Protein AF-A0A151B5H0-F1 (afdb_monomer_lite)

Structure (mmCIF, N/CA/C/O backbone):
data_AF-A0A151B5H0-F1
#
_entry.id   AF-A0A151B5H0-F1
#
loop_
_atom_site.group_PDB
_atom_site.id
_atom_site.type_symbol
_atom_site.label_atom_id
_atom_site.label_alt_id
_atom_site.label_comp_id
_atom_site.label_asym_id
_atom_site.label_entity_id
_atom_site.label_seq_id
_atom_site.pdbx_PDB_ins_code
_atom_site.Cartn_x
_atom_site.Cartn_y
_atom_site.Cartn_z
_atom_site.occupancy
_atom_site.B_iso_or_equiv
_atom_site.auth_seq_id
_atom_site.auth_comp_id
_atom_site.auth_asym_id
_atom_site.auth_atom_id
_atom_site.pdbx_PDB_model_num
ATOM 1 N N . MET A 1 1 ? -23.090 -5.675 19.767 1.00 67.50 1 MET A N 1
ATOM 2 C CA . MET A 1 1 ? -21.893 -6.478 19.416 1.00 67.50 1 MET A CA 1
ATOM 3 C C . MET A 1 1 ? -21.032 -6.612 20.668 1.00 67.50 1 MET A C 1
ATOM 5 O O . MET A 1 1 ? -20.959 -5.651 21.418 1.00 67.50 1 MET A O 1
ATOM 9 N N . SER A 1 2 ? -20.448 -7.781 20.955 1.00 83.62 2 SER A N 1
ATOM 10 C CA . SER A 1 2 ? -19.629 -7.965 22.171 1.00 83.62 2 SER A CA 1
ATOM 11 C C . SER A 1 2 ? -18.303 -7.193 22.083 1.00 83.62 2 SER A C 1
ATOM 13 O O . SER A 1 2 ? -17.690 -7.152 21.015 1.00 83.62 2 SER A O 1
ATOM 15 N N . VAL A 1 3 ? -17.811 -6.645 23.202 1.00 79.81 3 VAL A N 1
ATOM 16 C CA . VAL A 1 3 ? -16.523 -5.918 23.283 1.00 79.81 3 VAL A CA 1
ATOM 17 C C . VAL A 1 3 ? -15.353 -6.770 22.767 1.00 79.81 3 VAL A C 1
ATOM 19 O O . VAL A 1 3 ? -14.476 -6.266 22.065 1.00 79.81 3 VAL A O 1
ATOM 22 N N . LYS A 1 4 ? -15.371 -8.086 23.029 1.00 81.94 4 LYS A N 1
ATOM 23 C CA . LYS A 1 4 ? -14.365 -9.028 22.502 1.00 81.94 4 LYS A CA 1
ATOM 24 C C . LYS A 1 4 ? -14.397 -9.111 20.970 1.00 81.94 4 LYS A C 1
ATOM 26 O O . LYS A 1 4 ? -13.349 -9.186 20.332 1.00 81.94 4 LYS A O 1
ATOM 31 N N . SER A 1 5 ? -15.589 -9.043 20.374 1.00 89.00 5 SER A N 1
ATOM 32 C CA . SER A 1 5 ? -15.768 -9.047 18.917 1.00 89.00 5 SER A CA 1
ATOM 33 C C . SER A 1 5 ? -15.244 -7.759 18.279 1.00 89.00 5 SER A C 1
ATOM 35 O O . SER A 1 5 ? -14.603 -7.813 17.233 1.00 89.00 5 SER A O 1
ATOM 37 N N . GLU A 1 6 ? -15.474 -6.602 18.905 1.00 91.38 6 GLU A N 1
ATOM 38 C CA . GLU A 1 6 ? -14.954 -5.313 18.423 1.00 91.38 6 GLU A CA 1
ATOM 39 C C . GLU A 1 6 ? -13.423 -5.273 18.425 1.00 91.38 6 GLU A C 1
ATOM 41 O O . GLU A 1 6 ? -12.813 -4.853 17.441 1.00 91.38 6 GLU A O 1
ATOM 46 N N . ALA A 1 7 ? -12.795 -5.761 19.498 1.00 91.25 7 ALA A N 1
ATOM 47 C CA . ALA A 1 7 ? -11.339 -5.837 19.598 1.00 91.25 7 ALA A CA 1
ATOM 48 C C . ALA A 1 7 ? -10.732 -6.751 18.518 1.00 91.25 7 ALA A C 1
ATOM 50 O O . ALA A 1 7 ? -9.713 -6.417 17.909 1.00 91.25 7 ALA A O 1
ATOM 51 N N . LEU A 1 8 ? -11.383 -7.883 18.226 1.00 93.94 8 LEU A N 1
ATOM 52 C CA . LEU A 1 8 ? -10.947 -8.802 17.175 1.00 93.94 8 LEU A CA 1
ATOM 53 C C . LEU A 1 8 ? -11.064 -8.180 15.775 1.00 93.94 8 LEU A C 1
ATOM 55 O O . LEU A 1 8 ? -10.166 -8.350 14.947 1.00 93.94 8 LEU A O 1
ATOM 59 N N . ILE A 1 9 ? -12.133 -7.423 15.514 1.00 95.00 9 ILE A N 1
ATOM 60 C CA . ILE A 1 9 ? -12.301 -6.676 14.260 1.00 95.00 9 ILE A CA 1
ATOM 61 C C . ILE A 1 9 ? -11.207 -5.613 14.123 1.00 95.00 9 ILE A C 1
ATOM 63 O O . ILE A 1 9 ? -10.536 -5.575 13.093 1.00 95.00 9 ILE A O 1
ATOM 67 N N . ALA A 1 10 ? -10.970 -4.807 15.162 1.00 94.88 10 ALA A N 1
ATOM 68 C CA . ALA A 1 10 ? -9.934 -3.775 15.160 1.00 94.88 10 ALA A CA 1
ATOM 69 C C . ALA A 1 10 ? -8.536 -4.359 14.901 1.00 94.88 10 ALA A C 1
ATOM 71 O O . ALA A 1 10 ? -7.788 -3.831 14.078 1.00 94.88 10 ALA A O 1
ATOM 72 N N . ARG A 1 11 ? -8.206 -5.505 15.515 1.00 95.06 11 ARG A N 1
ATOM 73 C CA . ARG A 1 11 ? -6.942 -6.219 15.263 1.00 95.06 11 ARG A CA 1
ATOM 74 C C . ARG A 1 11 ? -6.810 -6.666 13.807 1.00 95.06 11 ARG A C 1
ATOM 76 O O . ARG A 1 11 ? -5.745 -6.493 13.220 1.00 95.06 11 ARG A O 1
ATOM 83 N N . LYS A 1 12 ? -7.880 -7.201 13.206 1.00 96.38 12 LYS A N 1
ATOM 84 C CA . LYS A 1 12 ? -7.886 -7.573 11.781 1.00 96.38 12 LYS A CA 1
ATOM 85 C C . LYS A 1 12 ? -7.692 -6.350 10.882 1.00 96.38 12 LYS A C 1
ATOM 87 O O . LYS A 1 12 ? -6.890 -6.417 9.961 1.00 96.38 12 LYS A O 1
ATOM 92 N N . ILE A 1 13 ? -8.388 -5.240 11.145 1.00 97.12 13 ILE A N 1
ATOM 93 C CA . ILE A 1 13 ? -8.226 -3.993 10.373 1.00 97.12 13 ILE A CA 1
ATOM 94 C C . ILE A 1 13 ? -6.790 -3.481 10.490 1.00 97.12 13 ILE A C 1
ATOM 96 O O . ILE A 1 13 ? -6.176 -3.189 9.470 1.00 97.12 13 ILE A O 1
ATOM 100 N N . SER A 1 14 ? -6.241 -3.439 11.708 1.00 97.19 14 SER A N 1
ATOM 101 C CA . SER A 1 14 ? -4.857 -3.027 11.950 1.00 97.19 14 SER A CA 1
ATOM 102 C C . SER A 1 14 ? -3.870 -3.893 11.175 1.00 97.19 14 SER A C 1
ATOM 104 O O . SER A 1 14 ? -2.961 -3.337 10.581 1.00 97.19 14 SER A O 1
ATOM 106 N N . PHE A 1 15 ? -4.068 -5.213 11.112 1.00 97.75 15 PHE A N 1
ATOM 107 C CA . PHE A 1 15 ? -3.204 -6.108 10.339 1.00 97.75 15 PHE A CA 1
ATOM 108 C C . PHE A 1 15 ? -3.197 -5.776 8.838 1.00 97.75 15 PHE A C 1
ATOM 110 O O . PHE A 1 15 ? -2.129 -5.598 8.256 1.00 97.75 15 PHE A O 1
ATOM 117 N N . TYR A 1 16 ? -4.373 -5.634 8.215 1.00 98.00 16 TYR A N 1
ATOM 118 C CA . TYR A 1 16 ? -4.447 -5.251 6.799 1.00 98.00 16 TYR A CA 1
ATOM 119 C C . TYR A 1 16 ? -3.880 -3.848 6.554 1.00 98.00 16 TYR A C 1
ATOM 121 O O . TYR A 1 16 ? -3.213 -3.626 5.548 1.00 98.00 16 TYR A O 1
ATOM 129 N N . PHE A 1 17 ? -4.107 -2.915 7.482 1.00 98.06 17 PHE A N 1
ATOM 130 C CA . PHE A 1 17 ? -3.545 -1.572 7.396 1.00 98.06 17 PHE A CA 1
ATOM 131 C C . PHE A 1 17 ? -2.014 -1.584 7.517 1.00 98.06 17 PHE A C 1
ATO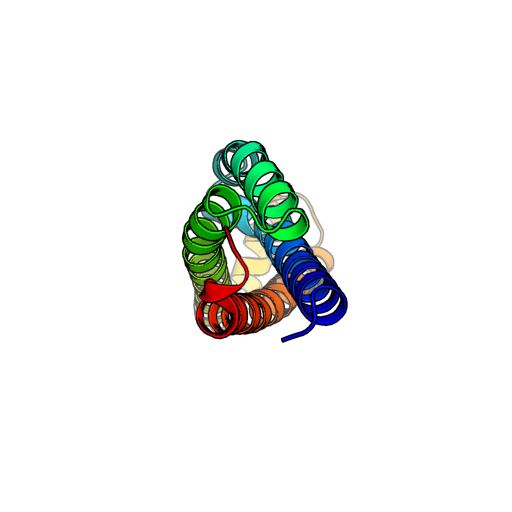M 133 O O . PHE A 1 17 ? -1.356 -0.893 6.751 1.00 98.06 17 PHE A O 1
ATOM 140 N N . THR A 1 18 ? -1.426 -2.428 8.373 1.00 98.12 18 THR A N 1
ATOM 141 C CA . THR A 1 18 ? 0.035 -2.609 8.442 1.00 98.12 18 THR A CA 1
ATOM 142 C C . THR A 1 18 ? 0.602 -3.077 7.107 1.00 98.12 18 THR A C 1
ATOM 144 O O . THR A 1 18 ? 1.588 -2.514 6.640 1.00 98.12 18 THR A O 1
ATOM 147 N N . ILE A 1 19 ? -0.029 -4.074 6.475 1.00 98.06 19 ILE A N 1
ATOM 148 C CA . ILE A 1 19 ? 0.393 -4.563 5.153 1.00 98.06 19 ILE A CA 1
ATOM 149 C C . ILE A 1 19 ? 0.307 -3.432 4.123 1.00 98.06 19 ILE A C 1
ATOM 151 O O . ILE A 1 19 ? 1.259 -3.213 3.379 1.00 98.06 19 ILE A O 1
ATOM 155 N N . LEU A 1 20 ? -0.798 -2.680 4.114 1.00 98.38 20 LEU A N 1
ATOM 156 C CA . LEU A 1 20 ? -0.977 -1.541 3.215 1.00 98.38 20 LEU A CA 1
ATOM 157 C C . LEU A 1 20 ? 0.126 -0.493 3.392 1.00 98.38 20 LEU A C 1
ATOM 159 O O . LEU A 1 20 ? 0.703 -0.040 2.409 1.00 98.38 20 LEU A O 1
ATOM 163 N N . CYS A 1 21 ? 0.435 -0.128 4.637 1.00 97.56 21 CYS A N 1
ATOM 164 C CA . CYS A 1 21 ? 1.473 0.845 4.956 1.00 97.56 21 CYS A CA 1
ATOM 165 C C . CYS A 1 21 ? 2.873 0.348 4.580 1.00 97.56 21 CYS A C 1
ATOM 167 O O . CYS A 1 21 ? 3.657 1.122 4.042 1.00 97.56 21 CYS A O 1
ATOM 169 N N . ALA A 1 22 ? 3.184 -0.929 4.812 1.00 97.19 22 ALA A N 1
ATOM 170 C CA . ALA A 1 22 ? 4.462 -1.513 4.412 1.00 97.19 22 ALA A CA 1
ATOM 171 C C . ALA A 1 22 ? 4.643 -1.479 2.886 1.00 97.19 22 ALA A C 1
ATOM 173 O O . ALA A 1 22 ? 5.690 -1.059 2.397 1.00 97.19 22 ALA A O 1
ATOM 174 N N . LEU A 1 23 ? 3.599 -1.845 2.134 1.00 97.06 23 LEU A N 1
ATOM 175 C CA . LEU A 1 23 ? 3.600 -1.753 0.672 1.00 97.06 23 LEU A CA 1
ATOM 176 C C . LEU A 1 23 ? 3.743 -0.302 0.205 1.00 97.06 23 LEU A C 1
ATOM 178 O O . LEU A 1 23 ? 4.567 -0.018 -0.657 1.00 97.06 23 LEU A O 1
ATOM 182 N N . PHE A 1 24 ? 3.004 0.629 0.810 1.00 96.38 24 PHE A N 1
ATOM 183 C CA . PHE A 1 24 ? 3.107 2.056 0.506 1.00 96.38 24 PHE A CA 1
ATOM 184 C C . PHE A 1 24 ? 4.539 2.578 0.698 1.00 96.38 24 PHE A C 1
ATOM 186 O O . PHE A 1 24 ? 5.074 3.249 -0.186 1.00 96.38 24 PHE A O 1
ATOM 193 N N . LEU A 1 25 ? 5.185 2.246 1.820 1.00 95.62 25 LEU A N 1
ATOM 194 C CA . LEU A 1 25 ? 6.556 2.675 2.104 1.00 95.62 25 LEU A CA 1
ATOM 195 C C . LEU A 1 25 ? 7.565 2.075 1.116 1.00 95.62 25 LEU A C 1
ATOM 197 O O . LEU A 1 25 ? 8.491 2.768 0.709 1.00 95.62 25 LEU A O 1
ATOM 201 N N . ALA A 1 26 ? 7.366 0.824 0.698 1.00 94.25 26 ALA A N 1
ATOM 202 C CA . ALA A 1 26 ? 8.247 0.157 -0.256 1.00 94.25 26 ALA A CA 1
ATOM 203 C C . ALA A 1 26 ? 8.068 0.659 -1.702 1.00 94.25 26 ALA A C 1
ATOM 205 O O . ALA A 1 26 ? 9.047 0.766 -2.436 1.00 94.25 26 ALA A O 1
ATOM 206 N N . LEU A 1 27 ? 6.835 0.966 -2.124 1.00 94.12 27 LEU A N 1
ATOM 207 C CA . LEU A 1 27 ? 6.514 1.286 -3.521 1.00 94.12 27 LEU A CA 1
ATOM 208 C C . LEU A 1 27 ? 6.512 2.790 -3.833 1.00 94.12 27 LEU A C 1
ATOM 210 O O . LEU A 1 27 ? 6.667 3.164 -4.996 1.00 94.12 27 LEU A O 1
ATOM 214 N N . SER A 1 28 ? 6.324 3.660 -2.841 1.00 93.50 28 SER A N 1
ATOM 215 C CA . SER A 1 28 ? 6.260 5.116 -3.049 1.00 93.50 28 SER A CA 1
ATOM 216 C C . SER A 1 28 ? 7.561 5.802 -3.509 1.00 93.50 28 SER A C 1
ATOM 218 O O . SER A 1 28 ? 7.437 6.746 -4.300 1.00 93.50 28 SER A O 1
ATOM 220 N N . PRO A 1 29 ? 8.784 5.369 -3.116 1.00 91.38 29 PRO A N 1
ATOM 221 C CA . PRO A 1 29 ? 10.005 6.101 -3.457 1.00 91.38 29 PRO A CA 1
ATOM 222 C C . PRO A 1 29 ? 10.239 6.282 -4.959 1.00 91.38 29 PRO A C 1
ATOM 224 O O . PRO A 1 29 ? 10.758 7.315 -5.371 1.00 91.38 29 PRO A O 1
ATOM 227 N N . GLN A 1 30 ? 9.827 5.309 -5.779 1.00 87.06 30 GLN A N 1
ATOM 228 C CA . GLN A 1 30 ? 10.105 5.295 -7.218 1.00 87.06 30 GLN A CA 1
ATOM 229 C C . GLN A 1 30 ? 9.508 6.494 -7.970 1.00 87.06 30 GLN A C 1
ATOM 231 O O . GLN A 1 30 ? 10.094 6.959 -8.943 1.00 87.06 30 GLN A O 1
ATOM 236 N N . PHE A 1 31 ? 8.342 6.985 -7.541 1.00 85.94 31 PHE A N 1
ATOM 237 C CA . PHE A 1 31 ? 7.611 8.036 -8.262 1.00 85.94 31 PHE A CA 1
ATOM 238 C C . PHE A 1 31 ? 7.558 9.365 -7.521 1.00 85.94 31 PHE A C 1
ATOM 240 O O . PHE A 1 31 ? 7.386 10.405 -8.148 1.00 85.94 31 PHE A O 1
ATOM 247 N N . LEU A 1 32 ? 7.660 9.330 -6.192 1.00 85.19 32 LEU A N 1
ATOM 248 C CA . LEU A 1 32 ? 7.444 10.497 -5.332 1.00 85.19 32 LEU A CA 1
ATOM 249 C C . LEU A 1 32 ? 8.704 10.854 -4.527 1.00 85.19 32 LEU A C 1
ATOM 251 O O . LEU A 1 32 ? 8.682 11.780 -3.718 1.00 85.19 32 LEU A O 1
ATOM 255 N N . GLY A 1 33 ? 9.806 10.132 -4.761 1.00 87.94 33 GLY A N 1
ATOM 256 C CA . GLY A 1 33 ? 11.051 10.258 -4.014 1.00 87.94 33 GLY A CA 1
ATOM 257 C C . GLY A 1 33 ? 10.941 9.720 -2.586 1.00 87.94 33 GLY A C 1
ATOM 258 O O . GLY A 1 33 ? 9.866 9.375 -2.097 1.00 87.94 33 GLY A O 1
ATOM 259 N N . PHE A 1 34 ? 12.072 9.667 -1.883 1.00 88.31 34 PHE A N 1
ATOM 260 C CA . PHE A 1 34 ? 12.134 9.159 -0.505 1.00 88.31 34 PHE A CA 1
ATOM 261 C C . PHE A 1 34 ? 11.469 10.080 0.531 1.00 88.31 34 PHE A C 1
ATOM 263 O O . PHE A 1 34 ? 11.161 9.640 1.637 1.00 88.31 34 PHE A O 1
ATOM 270 N N . VAL A 1 35 ? 11.216 11.345 0.182 1.00 88.88 35 VAL A N 1
ATOM 271 C CA . VAL A 1 35 ? 10.634 12.337 1.099 1.00 88.88 35 VAL A CA 1
ATOM 272 C C . VAL A 1 35 ? 9.206 11.962 1.485 1.00 88.88 35 VAL A C 1
ATOM 274 O O . VAL A 1 35 ? 8.859 12.007 2.662 1.00 88.88 35 VAL A O 1
ATOM 277 N N . LEU A 1 36 ? 8.377 11.547 0.524 1.00 87.56 36 LEU A N 1
ATOM 278 C CA . LEU A 1 36 ? 6.982 11.216 0.805 1.00 87.56 36 LEU A CA 1
ATOM 279 C C . LEU A 1 36 ? 6.816 10.037 1.786 1.00 87.56 36 LEU A C 1
ATOM 281 O O . LEU A 1 36 ? 6.134 10.225 2.793 1.00 87.56 36 LEU A O 1
ATOM 285 N N . PRO A 1 37 ? 7.419 8.849 1.579 1.00 88.94 37 PRO A N 1
ATOM 286 C CA . PRO A 1 37 ? 7.312 7.763 2.551 1.00 88.94 37 PRO A CA 1
ATOM 287 C C . PRO A 1 37 ? 7.815 8.172 3.934 1.00 88.94 37 PRO A C 1
ATOM 289 O O . PRO A 1 37 ? 7.188 7.811 4.928 1.00 88.94 37 PRO A O 1
ATOM 292 N N . LEU A 1 38 ? 8.887 8.969 4.003 1.00 92.75 38 LEU A N 1
ATOM 293 C CA . LEU A 1 38 ? 9.441 9.468 5.261 1.00 92.75 38 LEU A CA 1
ATOM 294 C C . LEU A 1 38 ? 8.445 10.366 6.013 1.00 92.75 38 LEU A C 1
ATOM 296 O O . LEU A 1 38 ? 8.203 10.154 7.201 1.00 92.75 38 LEU A O 1
ATOM 300 N N . LEU A 1 39 ? 7.805 11.311 5.315 1.00 93.56 39 LEU A N 1
ATOM 301 C CA . LEU A 1 39 ? 6.755 12.170 5.881 1.00 93.56 39 LEU A CA 1
ATOM 302 C C . LEU A 1 39 ? 5.571 11.356 6.415 1.00 93.56 39 LEU A C 1
ATOM 304 O O . LEU A 1 39 ? 4.946 11.731 7.407 1.00 93.56 39 LEU A O 1
ATOM 308 N N . PHE A 1 40 ? 5.275 10.223 5.780 1.00 94.88 40 PHE A N 1
ATOM 309 C CA . PHE A 1 40 ? 4.153 9.372 6.150 1.00 94.88 40 PHE A CA 1
ATOM 310 C C . PHE A 1 40 ? 4.441 8.417 7.317 1.00 94.88 40 PHE A C 1
ATOM 312 O O . PHE A 1 40 ? 3.495 7.827 7.836 1.00 94.88 40 PHE A O 1
ATOM 319 N N . ILE A 1 41 ? 5.681 8.298 7.806 1.00 94.81 41 ILE A N 1
ATOM 320 C CA . ILE A 1 41 ? 6.007 7.410 8.940 1.00 94.81 41 ILE A CA 1
ATOM 321 C C . ILE A 1 41 ? 5.192 7.770 10.190 1.00 94.81 41 ILE A C 1
ATOM 323 O O . ILE A 1 41 ? 4.561 6.898 10.793 1.00 94.81 41 ILE A O 1
ATOM 327 N N . ILE A 1 42 ? 5.164 9.054 10.561 1.00 95.94 42 ILE A N 1
ATOM 328 C CA . ILE A 1 42 ? 4.434 9.539 11.742 1.00 95.94 42 ILE A CA 1
ATOM 329 C C . ILE A 1 42 ? 2.923 9.269 11.621 1.00 95.94 42 ILE A C 1
ATOM 331 O O . ILE A 1 42 ? 2.370 8.607 12.507 1.00 95.94 42 ILE A O 1
ATOM 335 N N . PRO A 1 43 ? 2.222 9.706 10.553 1.00 96.00 43 PRO A N 1
ATOM 336 C CA . PRO A 1 43 ? 0.792 9.445 10.431 1.00 96.00 43 PRO A CA 1
ATOM 337 C C . PRO A 1 43 ? 0.481 7.948 10.281 1.00 96.00 43 PRO A C 1
ATOM 339 O O . PRO A 1 43 ? -0.527 7.494 10.819 1.00 96.00 43 PRO A O 1
ATOM 342 N N . ILE A 1 44 ? 1.345 7.140 9.654 1.00 97.12 44 ILE A N 1
ATOM 343 C CA . ILE A 1 44 ? 1.189 5.674 9.628 1.00 97.12 44 ILE A CA 1
ATOM 344 C C . ILE A 1 44 ? 1.199 5.106 11.050 1.00 97.12 44 ILE A C 1
ATOM 346 O O . ILE A 1 44 ? 0.295 4.348 11.415 1.00 97.12 44 ILE A O 1
ATOM 350 N N . PHE A 1 45 ? 2.178 5.495 11.870 1.00 96.50 45 PHE A N 1
ATOM 351 C CA . PHE A 1 45 ? 2.276 5.031 13.252 1.00 96.50 45 PHE A CA 1
ATOM 352 C C . PHE A 1 45 ? 1.049 5.443 14.076 1.00 96.50 45 PHE A C 1
ATOM 354 O O . PHE A 1 45 ? 0.444 4.607 14.752 1.00 96.50 45 PHE A O 1
ATOM 361 N N . MET A 1 46 ? 0.621 6.704 13.964 1.00 97.31 46 MET A N 1
ATOM 362 C CA . MET A 1 46 ? -0.581 7.204 14.640 1.00 97.31 46 MET A CA 1
ATOM 363 C C . MET A 1 46 ? -1.855 6.486 14.174 1.00 97.31 46 MET A C 1
ATOM 365 O O . MET A 1 46 ? -2.701 6.132 14.999 1.00 97.31 46 MET A O 1
ATOM 369 N N . GLY A 1 47 ? -1.988 6.228 12.870 1.00 96.88 47 GLY A N 1
ATOM 370 C CA . GLY A 1 47 ? -3.095 5.470 12.288 1.00 96.88 47 GLY A CA 1
ATOM 371 C C . GLY A 1 47 ? -3.151 4.040 12.824 1.00 96.88 47 GLY A C 1
ATOM 372 O O . GLY A 1 47 ? -4.197 3.598 13.300 1.00 96.88 47 GLY A O 1
ATOM 373 N N . LEU A 1 48 ? -2.015 3.337 12.835 1.00 96.69 48 LEU A N 1
ATOM 374 C CA . LEU A 1 48 ? -1.894 1.974 13.363 1.00 96.69 48 LEU A CA 1
ATOM 375 C C . LEU A 1 48 ? -2.230 1.903 14.851 1.00 96.69 48 LEU A C 1
ATOM 377 O O . LEU A 1 48 ? -3.060 1.087 15.269 1.00 96.69 48 LEU A O 1
ATOM 381 N N . PHE A 1 49 ? -1.612 2.776 15.647 1.00 95.56 49 PHE A N 1
ATOM 382 C CA . PHE A 1 49 ? -1.851 2.842 17.082 1.00 95.56 49 PHE A CA 1
ATOM 383 C C . PHE A 1 49 ? -3.318 3.160 17.377 1.00 95.56 49 PHE A C 1
ATOM 385 O O . PHE A 1 49 ? -3.946 2.491 18.202 1.00 95.56 49 PHE A O 1
ATOM 392 N N . GLY A 1 50 ? -3.896 4.132 16.669 1.00 95.38 50 GLY A N 1
ATOM 393 C CA . GLY A 1 50 ? -5.280 4.528 16.866 1.00 95.38 50 GLY A CA 1
ATOM 394 C C . GLY A 1 50 ? -6.283 3.463 16.413 1.00 95.38 50 GLY A C 1
ATOM 395 O O . GLY A 1 50 ? -7.229 3.208 17.152 1.00 95.38 50 GLY A O 1
ATOM 396 N N . ILE A 1 51 ? -6.064 2.752 15.297 1.00 96.62 51 ILE A N 1
ATOM 397 C CA . ILE A 1 51 ? -6.929 1.621 14.907 1.00 96.62 51 ILE A CA 1
ATOM 398 C C . ILE A 1 51 ? -6.900 0.531 15.981 1.00 96.62 51 ILE A C 1
ATOM 400 O O . ILE A 1 51 ? -7.956 0.052 16.397 1.00 96.62 51 ILE A O 1
ATOM 404 N N . LYS A 1 52 ? -5.709 0.161 16.470 1.00 93.88 52 LYS A N 1
ATOM 405 C CA . LYS A 1 52 ? -5.545 -0.886 17.492 1.00 93.88 52 LYS A CA 1
ATOM 406 C C . LYS A 1 52 ? -6.273 -0.541 18.796 1.00 93.88 52 LYS A C 1
ATOM 408 O O . LYS A 1 52 ? -6.872 -1.422 19.409 1.00 93.88 52 LYS A O 1
ATOM 413 N N . HIS A 1 53 ? -6.276 0.735 19.182 1.00 94.38 53 HIS A N 1
ATOM 414 C CA . HIS A 1 53 ? -6.964 1.237 20.377 1.00 94.38 53 HIS A CA 1
ATOM 415 C C . HIS A 1 53 ? -8.386 1.743 20.106 1.00 94.38 53 HIS A C 1
ATOM 417 O O . HIS A 1 53 ? -9.009 2.308 21.006 1.00 94.38 53 HIS A O 1
ATOM 423 N N . ARG A 1 54 ? -8.913 1.528 18.892 1.00 94.75 54 ARG A N 1
ATOM 424 C CA . ARG A 1 54 ? -10.246 1.968 18.458 1.00 94.75 54 ARG A CA 1
ATOM 425 C C . ARG A 1 54 ? -10.480 3.477 18.617 1.00 94.75 54 ARG A C 1
ATOM 427 O O . ARG A 1 54 ? -11.593 3.892 18.905 1.00 94.75 54 ARG A O 1
ATOM 434 N N . LYS A 1 55 ? -9.445 4.295 18.428 1.00 96.25 55 LYS A N 1
ATOM 435 C CA . LYS A 1 55 ? -9.517 5.758 18.512 1.00 96.25 55 LYS A CA 1
ATOM 436 C C . LYS A 1 55 ? -10.019 6.360 17.205 1.00 96.25 55 LYS A C 1
ATOM 438 O O . LYS A 1 55 ? -9.510 6.027 16.131 1.00 96.25 55 LYS A O 1
ATOM 443 N N . LYS A 1 56 ? -10.950 7.313 17.302 1.00 95.25 56 LYS A N 1
ATOM 444 C CA . LYS A 1 56 ? -11.472 8.053 16.139 1.00 95.25 56 LYS A CA 1
ATOM 445 C C . LYS A 1 56 ? -10.376 8.768 15.335 1.00 95.25 56 LYS A C 1
ATOM 447 O O . LYS A 1 56 ? -10.434 8.773 14.109 1.00 95.25 56 LYS A O 1
ATOM 452 N N . SER A 1 57 ? -9.352 9.306 15.998 1.00 96.19 57 SER A N 1
ATOM 453 C CA . SER A 1 57 ? -8.213 9.953 15.329 1.00 96.19 57 SER A CA 1
ATOM 454 C C . SER A 1 57 ? -7.455 8.995 14.404 1.00 96.19 57 SER A C 1
ATOM 456 O O . SER A 1 57 ? -7.213 9.330 13.250 1.00 96.19 57 SER A O 1
ATOM 458 N N . GLY A 1 58 ? -7.151 7.776 14.860 1.00 95.94 58 GLY A N 1
ATOM 459 C CA . GLY A 1 58 ? -6.473 6.773 14.031 1.00 95.94 58 GLY A CA 1
ATOM 460 C C . GLY A 1 58 ? -7.307 6.312 12.842 1.00 95.94 58 GLY A C 1
ATOM 461 O O . GLY A 1 58 ? -6.773 6.135 11.752 1.00 95.94 58 GLY A O 1
ATOM 462 N N . TYR A 1 59 ? -8.622 6.175 13.033 1.00 97.00 59 TYR A N 1
ATOM 463 C CA . TYR A 1 59 ? -9.560 5.895 11.944 1.00 97.00 59 TYR A CA 1
ATOM 464 C C . TYR A 1 59 ? -9.518 6.977 10.856 1.00 97.00 59 TYR A C 1
ATOM 466 O O . TYR A 1 59 ? -9.406 6.645 9.677 1.00 97.00 59 TYR A O 1
ATOM 474 N N . LEU A 1 60 ? -9.560 8.258 11.242 1.00 97.25 60 LEU A N 1
ATOM 475 C CA . LEU A 1 60 ? -9.507 9.381 10.299 1.00 97.25 60 LEU A CA 1
ATOM 476 C C . LEU A 1 60 ? -8.164 9.451 9.564 1.00 97.25 60 LEU A C 1
ATOM 478 O O . LEU A 1 60 ? -8.140 9.642 8.351 1.00 97.25 60 LEU A O 1
ATOM 482 N N . ILE A 1 61 ? -7.057 9.232 10.277 1.00 97.62 61 ILE A N 1
ATOM 483 C CA . ILE A 1 61 ? -5.720 9.199 9.674 1.00 97.62 61 ILE A CA 1
ATOM 484 C C . ILE A 1 61 ? -5.613 8.054 8.658 1.00 97.62 61 ILE A C 1
ATOM 486 O O . ILE A 1 61 ? -5.167 8.265 7.532 1.00 97.62 61 ILE A O 1
ATOM 490 N N . ALA A 1 62 ? -6.073 6.852 9.013 1.00 97.12 62 ALA A N 1
ATOM 491 C CA . ALA A 1 62 ? -6.058 5.714 8.100 1.00 97.12 62 ALA A CA 1
ATOM 492 C C . ALA A 1 62 ? -6.932 5.946 6.860 1.00 97.12 62 ALA A C 1
ATOM 494 O O . ALA A 1 62 ? -6.512 5.619 5.751 1.00 97.12 62 ALA A O 1
ATOM 495 N N . LEU A 1 63 ? -8.104 6.566 7.028 1.00 96.94 63 LEU A N 1
ATOM 496 C CA . LEU A 1 63 ? -8.957 7.002 5.919 1.00 96.94 63 LEU A CA 1
ATOM 497 C C . LEU A 1 63 ? -8.269 7.999 4.984 1.00 96.94 63 LEU A C 1
ATOM 499 O O . LEU A 1 63 ? -8.560 7.980 3.795 1.00 96.94 63 LEU A O 1
ATOM 503 N N . GLY A 1 64 ? -7.372 8.844 5.497 1.00 96.31 64 GLY A N 1
ATOM 504 C CA . GLY A 1 64 ? -6.559 9.745 4.679 1.00 96.31 64 GLY A CA 1
ATOM 505 C C . GLY A 1 64 ? -5.417 9.033 3.946 1.00 96.31 64 GLY A C 1
ATOM 506 O O . GLY A 1 64 ? -5.127 9.355 2.799 1.00 96.31 64 GLY A O 1
ATOM 507 N N . ILE A 1 65 ? -4.791 8.033 4.572 1.00 96.94 65 ILE A N 1
ATOM 508 C CA . ILE A 1 65 ? -3.657 7.294 3.988 1.00 96.94 65 ILE A CA 1
ATOM 509 C C . ILE A 1 65 ? -4.110 6.332 2.881 1.00 96.94 65 ILE A C 1
ATOM 511 O O . ILE A 1 65 ? -3.423 6.187 1.869 1.00 96.94 65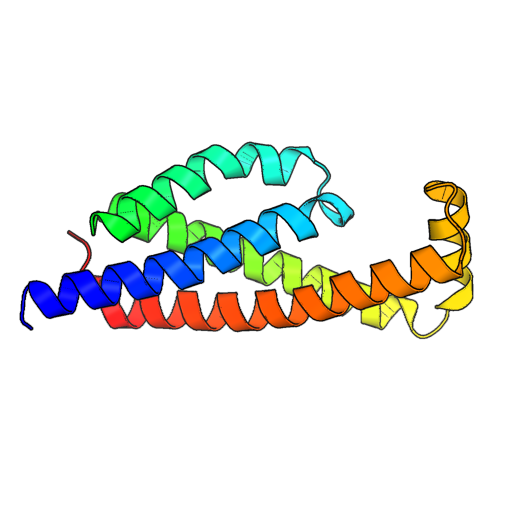 ILE A O 1
ATOM 515 N N . VAL A 1 66 ? -5.260 5.668 3.044 1.00 97.81 66 VAL A N 1
ATOM 516 C CA . VAL A 1 66 ? -5.717 4.625 2.106 1.00 97.81 66 VAL A CA 1
ATOM 517 C C . VAL A 1 66 ? -5.871 5.127 0.656 1.00 97.81 66 VAL A C 1
ATOM 519 O O . VAL A 1 66 ? -5.346 4.454 -0.232 1.00 97.81 66 VAL A O 1
ATOM 522 N N . PRO A 1 67 ? -6.500 6.287 0.371 1.00 96.75 67 PRO A N 1
ATOM 523 C CA . PRO A 1 67 ? -6.581 6.841 -0.984 1.00 96.75 67 PRO A CA 1
ATOM 524 C C . PRO A 1 67 ? -5.217 7.129 -1.614 1.00 96.75 67 PRO A C 1
ATOM 526 O O . PRO A 1 67 ? -5.046 6.986 -2.822 1.00 96.75 67 PRO A O 1
ATOM 529 N N . ILE A 1 68 ? -4.229 7.505 -0.803 1.00 95.88 68 ILE A N 1
ATOM 530 C CA . ILE A 1 68 ? -2.879 7.806 -1.285 1.00 95.88 68 ILE A CA 1
ATOM 531 C C . ILE A 1 68 ? -2.172 6.505 -1.672 1.00 95.88 68 ILE A C 1
ATOM 533 O O . ILE A 1 68 ? -1.606 6.411 -2.758 1.00 95.88 68 ILE A O 1
ATOM 537 N N . ALA A 1 69 ? -2.273 5.462 -0.844 1.00 96.94 69 ALA A N 1
ATOM 538 C CA . ALA A 1 69 ? -1.771 4.135 -1.201 1.00 96.94 69 ALA A CA 1
ATOM 539 C C . ALA A 1 69 ? -2.468 3.573 -2.454 1.00 96.94 69 ALA A C 1
ATOM 541 O O . ALA A 1 69 ? -1.806 3.013 -3.328 1.00 96.94 69 ALA A O 1
ATOM 542 N N . PHE A 1 70 ? -3.779 3.793 -2.591 1.00 97.81 70 PHE A N 1
ATOM 543 C CA . PHE A 1 70 ? -4.519 3.470 -3.811 1.00 97.81 70 PHE A CA 1
ATOM 544 C C . PHE A 1 70 ? -3.925 4.202 -5.027 1.00 97.81 70 PHE A C 1
ATOM 546 O O . PHE A 1 70 ? -3.582 3.557 -6.016 1.00 97.81 70 PHE A O 1
ATOM 553 N N . ALA A 1 71 ? -3.708 5.517 -4.946 1.00 96.50 71 ALA A N 1
ATOM 554 C CA . ALA A 1 71 ? -3.126 6.298 -6.039 1.00 96.50 71 ALA A CA 1
ATOM 555 C C . ALA A 1 71 ? -1.717 5.819 -6.434 1.00 96.50 71 ALA A C 1
ATOM 557 O O . ALA A 1 71 ? -1.406 5.703 -7.615 1.00 96.50 71 ALA A O 1
ATOM 558 N N . ILE A 1 72 ? -0.861 5.467 -5.474 1.00 95.75 72 ILE A N 1
ATOM 559 C CA . ILE A 1 72 ? 0.484 4.960 -5.793 1.00 95.75 72 ILE A CA 1
ATOM 560 C C . ILE A 1 72 ? 0.413 3.603 -6.498 1.00 95.75 72 ILE A C 1
ATOM 562 O O . ILE A 1 72 ? 1.186 3.345 -7.422 1.00 95.75 72 ILE A O 1
ATOM 566 N N . SER A 1 73 ? -0.537 2.745 -6.115 1.00 97.06 73 SER A N 1
ATOM 567 C CA . SER A 1 73 ? -0.722 1.460 -6.794 1.00 97.06 73 SER A CA 1
ATOM 568 C C . SER A 1 73 ? -1.159 1.647 -8.248 1.00 97.06 73 SER A C 1
ATOM 570 O O . SER A 1 73 ? -0.629 0.982 -9.136 1.00 97.06 73 SER A O 1
ATOM 572 N N . THR A 1 74 ? -2.047 2.608 -8.527 1.00 96.56 74 THR A N 1
ATOM 573 C CA . THR A 1 74 ? -2.479 2.897 -9.900 1.00 96.56 74 THR A CA 1
ATOM 574 C C . THR A 1 74 ? -1.367 3.531 -10.731 1.00 96.56 74 THR A C 1
ATOM 576 O O . THR A 1 74 ? -1.256 3.212 -11.913 1.00 96.56 74 THR A O 1
ATOM 579 N N . VAL A 1 75 ? -0.497 4.354 -10.133 1.00 95.94 75 VAL A N 1
ATOM 580 C CA . VAL A 1 75 ? 0.698 4.889 -10.809 1.00 95.94 75 VAL A CA 1
ATOM 581 C C . VAL A 1 75 ? 1.652 3.762 -11.217 1.00 95.94 75 VAL A C 1
ATOM 583 O O . VAL A 1 75 ? 2.076 3.741 -12.370 1.00 95.94 75 VAL A O 1
ATOM 586 N N . TRP A 1 76 ? 1.925 2.787 -10.341 1.00 95.75 76 TRP A N 1
ATOM 587 C CA . TRP A 1 76 ? 2.735 1.604 -10.686 1.00 95.75 76 TRP A CA 1
ATOM 588 C C . TRP A 1 76 ? 2.134 0.797 -11.839 1.00 95.75 76 TRP A C 1
ATOM 590 O O . TRP A 1 76 ? 2.836 0.437 -12.786 1.00 95.75 76 TRP A O 1
ATOM 600 N N . ILE A 1 77 ? 0.826 0.539 -11.789 1.00 95.75 77 ILE A N 1
ATOM 601 C CA . ILE A 1 77 ? 0.125 -0.219 -12.834 1.00 95.75 77 ILE A CA 1
ATOM 602 C C . ILE A 1 77 ? 0.151 0.550 -14.162 1.00 95.75 77 ILE A C 1
ATOM 604 O O . ILE A 1 77 ? 0.447 -0.031 -15.207 1.00 95.75 77 ILE A O 1
ATOM 608 N N . LYS A 1 78 ? -0.099 1.865 -14.132 1.00 95.00 78 LYS A N 1
ATOM 609 C CA . LYS A 1 78 ? -0.024 2.737 -15.312 1.00 95.00 78 LYS A CA 1
ATOM 610 C C . LYS A 1 78 ? 1.389 2.765 -15.893 1.00 95.00 78 LYS A C 1
ATOM 612 O O . LYS A 1 78 ? 1.537 2.654 -17.109 1.00 95.00 78 LYS A O 1
ATOM 617 N N . TYR A 1 79 ? 2.408 2.873 -15.041 1.00 92.62 79 TYR A N 1
ATOM 618 C CA . TYR A 1 79 ? 3.807 2.807 -15.449 1.00 92.62 79 TYR A CA 1
ATOM 619 C C . TYR A 1 79 ? 4.088 1.493 -16.181 1.00 92.62 79 TYR A C 1
ATOM 621 O O . TYR A 1 79 ? 4.540 1.525 -17.324 1.00 92.62 79 TYR A O 1
ATOM 629 N N . PHE A 1 80 ? 3.699 0.353 -15.601 1.00 93.06 80 PHE A N 1
ATOM 630 C CA . PHE A 1 80 ? 3.874 -0.950 -16.241 1.00 93.06 80 PHE A CA 1
ATOM 631 C C . PHE A 1 80 ? 3.205 -1.032 -17.614 1.00 93.06 80 PHE A C 1
ATOM 633 O O . PHE A 1 80 ? 3.817 -1.524 -18.556 1.00 93.06 80 PHE A O 1
ATOM 640 N N . ILE A 1 81 ? 1.971 -0.534 -17.747 1.00 94.06 81 ILE A N 1
ATOM 641 C CA . ILE A 1 81 ? 1.253 -0.501 -19.029 1.00 94.06 81 ILE A CA 1
ATOM 642 C C . ILE A 1 81 ? 2.013 0.352 -20.053 1.00 94.06 81 ILE A C 1
ATOM 644 O O . ILE A 1 81 ? 2.175 -0.080 -21.193 1.00 94.06 81 ILE A O 1
ATOM 648 N N . SER A 1 82 ? 2.521 1.521 -19.649 1.00 91.50 82 SER A N 1
ATOM 649 C CA . SER A 1 82 ? 3.232 2.439 -20.550 1.00 91.50 82 SER A CA 1
ATOM 650 C C . SER A 1 82 ? 4.547 1.872 -21.087 1.00 91.50 82 SER A C 1
ATOM 652 O O . SER A 1 82 ? 4.894 2.1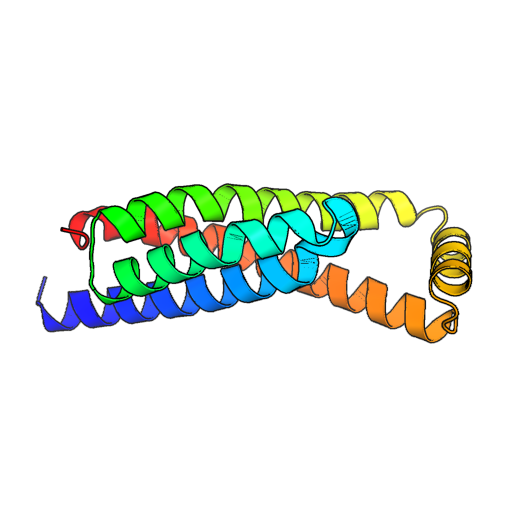18 -22.240 1.00 91.50 82 SER A O 1
ATOM 654 N N . ILE A 1 83 ? 5.250 1.063 -20.291 1.00 91.56 83 ILE A N 1
ATOM 655 C CA . ILE A 1 83 ? 6.550 0.510 -20.682 1.00 91.56 83 ILE A CA 1
ATOM 656 C C . ILE A 1 83 ? 6.430 -0.796 -21.475 1.00 91.56 83 ILE A C 1
ATOM 658 O O . ILE A 1 83 ? 7.434 -1.253 -22.004 1.00 91.56 83 ILE A O 1
ATOM 662 N N . ARG A 1 84 ? 5.236 -1.400 -21.617 1.00 88.31 84 ARG A N 1
ATOM 663 C CA . ARG A 1 84 ? 5.081 -2.688 -22.330 1.00 88.31 84 ARG A CA 1
ATOM 664 C C . ARG A 1 84 ? 5.559 -2.640 -23.781 1.00 88.31 84 ARG A C 1
ATOM 666 O O . ARG A 1 84 ? 6.123 -3.620 -24.250 1.00 88.31 84 ARG A O 1
ATOM 673 N N . GLY A 1 85 ? 5.344 -1.522 -24.478 1.00 86.25 85 GLY A N 1
ATOM 674 C CA . GLY A 1 85 ? 5.743 -1.370 -25.882 1.00 86.25 85 GLY A CA 1
ATOM 675 C C . GLY A 1 85 ? 7.256 -1.263 -26.088 1.00 86.25 85 GLY A C 1
ATOM 676 O O . GLY A 1 85 ? 7.761 -1.711 -27.107 1.00 86.25 85 GLY A O 1
ATOM 677 N N . ASN A 1 86 ? 7.981 -0.731 -25.100 1.00 91.44 86 ASN A N 1
ATOM 678 C CA . ASN A 1 86 ? 9.426 -0.481 -25.164 1.00 91.44 86 ASN A CA 1
ATOM 679 C C . ASN A 1 86 ? 10.149 -1.083 -23.949 1.00 91.44 86 ASN A C 1
ATOM 681 O O . ASN A 1 86 ? 11.076 -0.487 -23.399 1.00 91.44 86 ASN A O 1
ATOM 685 N N . PHE A 1 87 ? 9.700 -2.261 -23.504 1.00 88.00 87 PHE A N 1
ATOM 686 C CA . PHE A 1 87 ? 10.095 -2.820 -22.209 1.00 88.00 87 PHE A CA 1
ATOM 687 C C . PHE A 1 87 ? 11.609 -3.019 -22.111 1.00 88.00 87 PHE A C 1
ATOM 689 O O . PHE A 1 87 ? 12.220 -2.609 -21.132 1.00 88.00 87 PHE A O 1
ATOM 696 N N . ASN A 1 88 ? 12.234 -3.541 -23.169 1.00 89.44 88 ASN A N 1
ATOM 697 C CA . ASN A 1 88 ? 13.683 -3.748 -23.219 1.00 89.44 88 ASN A CA 1
ATOM 698 C C . ASN A 1 88 ? 14.471 -2.434 -23.118 1.00 89.44 88 ASN A C 1
ATOM 700 O O . ASN A 1 88 ? 15.462 -2.369 -22.398 1.00 89.44 88 ASN A O 1
ATOM 704 N N . THR A 1 89 ? 14.018 -1.375 -23.792 1.00 90.19 89 THR A N 1
ATOM 705 C CA . THR A 1 89 ? 14.659 -0.053 -23.740 1.00 90.19 89 THR A CA 1
ATOM 706 C C . THR A 1 89 ? 14.599 0.533 -22.334 1.00 90.19 89 THR A C 1
ATOM 708 O O . THR A 1 89 ? 15.591 1.062 -21.834 1.00 90.19 89 THR A O 1
ATOM 711 N N . GLU A 1 90 ? 13.453 0.392 -21.669 1.00 89.94 90 GLU A N 1
ATOM 712 C CA . GLU A 1 90 ? 13.278 0.868 -20.300 1.00 89.94 90 GLU A CA 1
ATOM 713 C C . GLU A 1 90 ? 14.111 0.055 -19.299 1.00 89.94 90 GLU A C 1
ATOM 715 O O . GLU A 1 90 ? 14.722 0.628 -18.398 1.00 89.94 90 GLU A O 1
ATOM 720 N N . LEU A 1 91 ? 14.212 -1.264 -19.483 1.00 90.62 91 LEU A N 1
ATOM 721 C CA . LEU A 1 91 ? 15.075 -2.107 -18.656 1.00 90.62 91 LEU A CA 1
ATOM 722 C C . LEU A 1 91 ? 16.550 -1.730 -18.794 1.00 90.62 91 LEU A C 1
ATOM 724 O O . LEU A 1 91 ? 17.247 -1.672 -17.782 1.00 90.62 91 LEU A O 1
ATOM 728 N N . THR A 1 92 ? 17.019 -1.420 -20.005 1.00 91.25 92 THR A N 1
ATOM 729 C CA . THR A 1 92 ? 18.381 -0.911 -20.218 1.00 91.25 92 THR A CA 1
ATOM 730 C C . THR A 1 92 ? 18.576 0.428 -19.511 1.00 91.25 92 THR A C 1
ATOM 732 O O . THR A 1 92 ? 19.582 0.621 -18.835 1.00 91.25 92 THR A O 1
ATOM 735 N N . ARG A 1 93 ? 17.585 1.329 -19.569 1.00 90.00 93 ARG A N 1
ATOM 736 C CA . ARG A 1 93 ? 17.628 2.617 -18.859 1.00 90.00 93 ARG A CA 1
ATOM 737 C C . ARG A 1 93 ? 17.741 2.435 -17.342 1.00 90.00 93 ARG A C 1
ATOM 739 O O . ARG A 1 93 ? 18.570 3.085 -16.711 1.00 90.00 93 ARG A O 1
ATOM 746 N N . ILE A 1 94 ? 16.936 1.545 -16.760 1.00 88.44 94 ILE A N 1
ATOM 747 C CA . ILE A 1 94 ? 16.975 1.215 -15.324 1.00 88.44 94 ILE A CA 1
ATOM 748 C C . ILE A 1 94 ? 18.318 0.566 -14.968 1.00 88.44 94 ILE A C 1
ATOM 750 O O . ILE A 1 94 ? 18.957 0.961 -13.997 1.00 88.44 94 ILE A O 1
ATOM 754 N N . SER A 1 95 ? 18.764 -0.398 -15.773 1.00 90.69 95 SER A N 1
ATOM 755 C CA . SER A 1 95 ? 20.041 -1.093 -15.608 1.00 90.69 95 SER A CA 1
ATOM 756 C C . SER A 1 95 ? 21.213 -0.114 -15.553 1.00 90.69 95 SER A C 1
ATOM 758 O O . SER A 1 95 ? 21.996 -0.168 -14.607 1.00 90.69 95 SER A O 1
ATOM 760 N N . SER A 1 96 ? 21.289 0.830 -16.495 1.00 90.25 96 SER A N 1
ATOM 761 C CA . SER A 1 96 ? 22.340 1.851 -16.523 1.00 90.25 96 SER A CA 1
ATOM 762 C C . SER A 1 96 ? 22.226 2.858 -15.379 1.00 90.25 96 SER A C 1
ATOM 764 O O . SER A 1 96 ? 23.244 3.269 -14.836 1.00 90.25 96 SER A O 1
ATOM 766 N N . HIS A 1 97 ? 21.009 3.246 -14.987 1.00 88.75 97 HIS A N 1
ATOM 767 C CA . HIS A 1 97 ? 20.799 4.227 -13.919 1.00 88.75 97 HIS A CA 1
ATOM 768 C C . HIS A 1 97 ? 21.192 3.693 -12.534 1.00 88.75 97 HIS A C 1
ATOM 770 O O . HIS A 1 97 ? 21.761 4.421 -11.726 1.00 88.75 97 HIS A O 1
ATOM 776 N N . TYR A 1 98 ? 20.879 2.429 -12.249 1.00 85.94 98 TYR A N 1
ATOM 777 C CA . TYR A 1 98 ? 21.173 1.801 -10.958 1.00 85.94 98 TYR A CA 1
ATOM 778 C C . TYR A 1 98 ? 22.446 0.944 -10.978 1.00 85.94 98 TYR A C 1
ATOM 780 O O . TYR A 1 98 ? 22.764 0.319 -9.969 1.00 85.94 98 TYR A O 1
ATOM 788 N N . SER A 1 99 ? 23.170 0.904 -12.103 1.00 91.12 99 SER A N 1
ATOM 789 C CA . SER A 1 99 ? 24.356 0.059 -12.313 1.00 91.12 99 SER A CA 1
ATOM 790 C C . SER A 1 99 ? 24.113 -1.420 -11.975 1.00 91.12 99 SER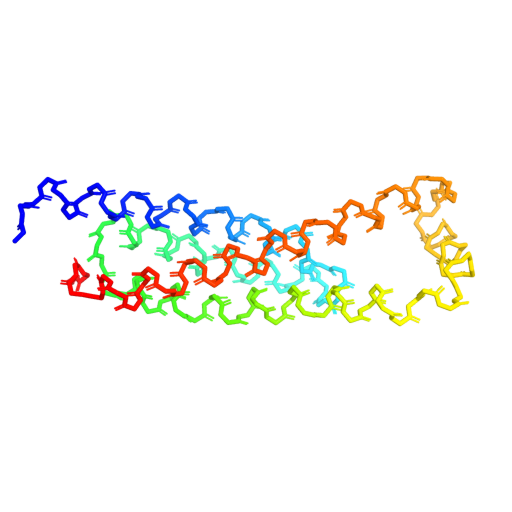 A C 1
ATOM 792 O O . SER A 1 99 ? 24.964 -2.092 -11.394 1.00 91.12 99 SER A O 1
ATOM 794 N N . ILE A 1 100 ? 22.933 -1.931 -12.332 1.00 92.56 100 ILE A N 1
ATOM 795 C CA . ILE A 1 100 ? 22.519 -3.327 -12.121 1.00 92.56 100 ILE A CA 1
ATOM 796 C C . ILE A 1 100 ? 22.404 -4.058 -13.456 1.00 92.56 100 ILE A C 1
ATOM 798 O O . ILE A 1 100 ? 22.234 -3.430 -14.498 1.00 92.56 100 ILE A O 1
ATOM 802 N N . SER A 1 101 ? 22.436 -5.392 -13.450 1.00 93.81 101 SER A N 1
ATOM 803 C CA . SER A 1 101 ? 22.193 -6.159 -14.676 1.00 93.81 101 SER A CA 1
ATOM 804 C C . SER A 1 101 ? 20.753 -5.985 -15.179 1.00 93.81 101 SER A C 1
ATOM 806 O O . SER A 1 101 ? 19.816 -5.824 -14.393 1.00 93.81 101 SER A O 1
ATOM 808 N N . VAL A 1 102 ? 20.557 -6.098 -16.495 1.00 91.69 102 VAL A N 1
ATOM 809 C CA . VAL A 1 102 ? 19.227 -6.054 -17.134 1.00 91.69 102 VAL A CA 1
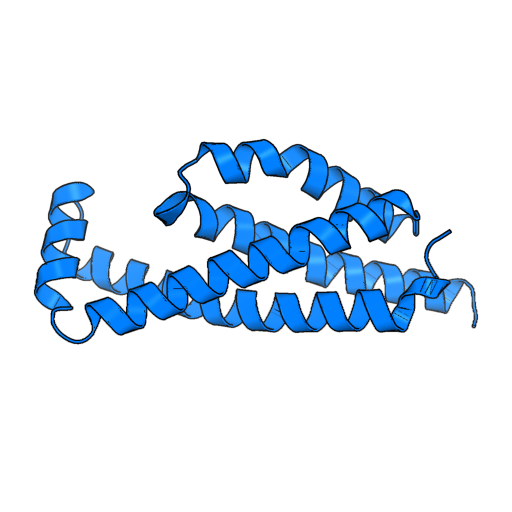ATOM 810 C C . VAL A 1 102 ? 18.295 -7.138 -16.574 1.00 91.69 102 VAL A C 1
ATOM 812 O O . VAL A 1 102 ? 17.119 -6.876 -16.329 1.00 91.69 102 VAL A O 1
ATOM 815 N N . SER A 1 103 ? 18.821 -8.334 -16.285 1.00 91.88 103 SER A N 1
ATOM 816 C CA . SER A 1 103 ? 18.057 -9.428 -15.668 1.00 91.88 103 SER A CA 1
ATOM 817 C C . SER A 1 103 ? 17.575 -9.096 -14.249 1.00 91.88 103 SER A C 1
ATOM 819 O O . SER A 1 103 ? 16.439 -9.413 -13.880 1.00 91.88 103 SER A O 1
ATOM 821 N N . THR A 1 104 ? 18.410 -8.413 -13.460 1.00 90.75 104 THR A N 1
ATOM 822 C CA . THR A 1 104 ? 18.046 -7.948 -12.114 1.00 90.75 104 THR A CA 1
ATOM 823 C C . THR A 1 104 ? 16.990 -6.853 -12.200 1.00 90.75 104 THR A C 1
ATOM 825 O O . THR A 1 104 ? 15.983 -6.925 -11.495 1.00 90.75 104 THR A O 1
ATOM 828 N N . ALA A 1 105 ? 17.170 -5.887 -13.109 1.00 91.25 105 ALA A N 1
ATOM 829 C CA . ALA A 1 105 ? 16.192 -4.832 -13.364 1.00 91.25 105 ALA A CA 1
ATOM 830 C C . ALA A 1 105 ? 14.824 -5.421 -13.735 1.00 91.25 105 ALA A C 1
ATOM 832 O O . ALA A 1 105 ? 13.818 -5.066 -13.128 1.00 91.25 105 ALA A O 1
ATOM 833 N N . GLN A 1 106 ? 14.789 -6.394 -14.649 1.00 92.44 106 GLN A N 1
ATOM 834 C CA . GLN A 1 106 ? 13.556 -7.061 -15.067 1.00 92.44 106 GLN A CA 1
ATOM 835 C C . GLN A 1 106 ? 12.839 -7.744 -13.902 1.00 92.44 106 GLN A C 1
ATOM 837 O O . GLN A 1 106 ? 11.636 -7.547 -13.713 1.00 92.44 106 GLN A O 1
ATOM 842 N N . THR A 1 107 ? 13.576 -8.533 -13.118 1.00 94.00 107 THR A N 1
ATOM 843 C CA . THR A 1 107 ? 13.023 -9.262 -11.970 1.00 94.00 107 THR A CA 1
ATOM 844 C C . THR A 1 107 ? 12.434 -8.292 -10.951 1.00 94.00 107 THR A C 1
ATOM 846 O O . THR A 1 107 ? 11.306 -8.473 -10.494 1.00 94.00 107 THR A O 1
ATOM 849 N N . LEU A 1 108 ? 13.169 -7.223 -10.641 1.00 91.44 108 LEU A N 1
ATOM 850 C CA . LEU A 1 108 ? 12.765 -6.228 -9.658 1.00 91.44 108 LEU A CA 1
ATOM 851 C C . LEU A 1 108 ? 11.552 -5.413 -10.133 1.00 91.44 108 LEU A C 1
ATOM 853 O O . LEU A 1 108 ? 10.610 -5.211 -9.366 1.00 91.44 108 LEU A O 1
ATOM 857 N N . THR A 1 109 ? 11.523 -5.003 -11.405 1.00 92.06 109 THR A N 1
ATOM 858 C CA . THR A 1 109 ? 10.372 -4.311 -11.999 1.00 92.06 109 THR A CA 1
ATOM 859 C C . THR A 1 109 ? 9.119 -5.180 -11.935 1.00 92.06 109 THR A C 1
ATOM 861 O O . THR A 1 109 ? 8.083 -4.715 -11.463 1.00 92.06 109 THR A O 1
ATOM 864 N N . LEU A 1 110 ? 9.197 -6.448 -12.351 1.00 92.88 110 LEU A N 1
ATOM 865 C CA . LEU A 1 110 ? 8.049 -7.360 -12.295 1.00 92.88 110 LEU A CA 1
ATOM 866 C C . LEU A 1 110 ? 7.592 -7.618 -10.854 1.00 92.88 110 LEU A C 1
ATOM 868 O O . LEU A 1 110 ? 6.389 -7.647 -10.592 1.00 92.88 110 LEU A O 1
ATOM 872 N N . PHE A 1 111 ? 8.532 -7.739 -9.917 1.00 94.88 111 PHE A N 1
ATOM 873 C CA . PHE A 1 111 ? 8.238 -7.899 -8.496 1.00 94.88 111 PHE A CA 1
ATOM 874 C C . PHE A 1 111 ? 7.472 -6.696 -7.922 1.00 94.88 111 PHE A C 1
ATOM 876 O O . PHE A 1 111 ? 6.421 -6.875 -7.302 1.00 94.88 111 PHE A O 1
ATOM 883 N N . PHE A 1 112 ? 7.930 -5.466 -8.177 1.00 94.06 112 PHE A N 1
ATOM 884 C CA . PHE A 1 112 ? 7.227 -4.261 -7.722 1.00 94.06 112 PHE A CA 1
ATOM 885 C C . PHE A 1 112 ? 5.860 -4.086 -8.387 1.00 94.06 112 PHE A C 1
ATOM 887 O O . PHE A 1 112 ? 4.896 -3.699 -7.723 1.00 94.06 112 PHE A O 1
ATOM 894 N N . VAL A 1 113 ? 5.733 -4.439 -9.668 1.00 94.94 113 VAL A N 1
ATOM 895 C CA . VAL A 1 113 ? 4.438 -4.445 -10.358 1.00 94.94 113 VAL A CA 1
ATOM 896 C C . VAL A 1 113 ? 3.484 -5.449 -9.710 1.00 94.94 113 VAL A C 1
ATOM 898 O O . VAL A 1 113 ? 2.342 -5.090 -9.426 1.00 94.94 113 VAL A O 1
ATOM 901 N N . ALA A 1 114 ? 3.933 -6.663 -9.388 1.00 96.81 114 ALA A N 1
ATOM 902 C CA . ALA A 1 114 ? 3.108 -7.641 -8.679 1.00 96.81 114 ALA A CA 1
ATOM 903 C C . ALA A 1 114 ? 2.655 -7.118 -7.302 1.00 96.81 114 ALA A C 1
ATOM 905 O O . ALA A 1 114 ? 1.465 -7.174 -6.978 1.00 96.81 114 ALA A O 1
ATOM 906 N N . LEU A 1 115 ? 3.568 -6.523 -6.524 1.00 97.31 115 LEU A N 1
ATOM 907 C CA . LEU A 1 115 ? 3.236 -5.891 -5.242 1.00 97.31 115 LEU A CA 1
ATOM 908 C C . LEU A 1 115 ? 2.244 -4.731 -5.389 1.00 97.31 115 LEU A C 1
ATOM 910 O O . LEU A 1 115 ? 1.431 -4.519 -4.491 1.00 97.31 115 LEU A O 1
ATOM 914 N N . SER A 1 116 ? 2.257 -4.006 -6.510 1.00 97.19 116 SER A N 1
ATOM 915 C CA . SER A 1 116 ? 1.306 -2.914 -6.743 1.00 97.19 116 SER A CA 1
ATOM 916 C C . SER A 1 116 ? -0.138 -3.411 -6.856 1.00 97.19 116 SER A C 1
ATOM 918 O O . SER A 1 116 ? -1.036 -2.799 -6.279 1.00 97.19 116 SER A O 1
ATOM 920 N N . PHE A 1 117 ? -0.368 -4.568 -7.488 1.00 97.88 117 PHE A N 1
ATOM 921 C CA . PHE A 1 117 ? -1.691 -5.200 -7.523 1.00 97.88 117 PHE A CA 1
ATOM 922 C C . PHE A 1 117 ? -2.138 -5.658 -6.133 1.00 97.88 117 PHE A C 1
ATOM 924 O O . PHE A 1 117 ? -3.301 -5.474 -5.766 1.00 97.88 117 PHE A O 1
ATOM 931 N N . VAL A 1 118 ? -1.213 -6.192 -5.329 1.00 98.12 118 VAL A N 1
ATOM 932 C CA . VAL A 1 118 ? -1.490 -6.539 -3.927 1.00 98.12 118 VAL A CA 1
ATOM 933 C C . VAL A 1 118 ? -1.853 -5.286 -3.130 1.00 98.12 118 VAL A C 1
ATOM 935 O O . VAL A 1 118 ? -2.845 -5.289 -2.406 1.00 98.12 118 VAL A O 1
ATOM 938 N N . MET A 1 119 ? -1.106 -4.192 -3.293 1.00 98.38 119 MET A N 1
ATOM 939 C CA . MET A 1 119 ? -1.379 -2.922 -2.617 1.00 98.38 119 MET A CA 1
ATOM 940 C C . MET A 1 119 ? -2.749 -2.359 -3.000 1.00 98.38 119 MET A C 1
ATOM 942 O O . MET A 1 119 ? -3.503 -1.951 -2.116 1.00 98.38 119 MET A O 1
ATOM 946 N N . LEU A 1 120 ? -3.106 -2.407 -4.287 1.00 98.25 120 LEU A N 1
ATOM 947 C CA . LEU A 1 120 ? -4.423 -2.005 -4.777 1.00 98.25 120 LEU A CA 1
ATOM 948 C C . LEU A 1 120 ? -5.526 -2.830 -4.103 1.00 98.25 120 LEU A C 1
ATOM 950 O O . LEU A 1 120 ? -6.448 -2.267 -3.511 1.00 98.25 120 LEU A O 1
ATOM 954 N N . PHE A 1 121 ? -5.403 -4.158 -4.110 1.00 98.31 121 PHE A N 1
ATOM 955 C CA . PHE A 1 121 ? -6.376 -5.046 -3.475 1.00 98.31 121 PHE A CA 1
ATOM 956 C C . PHE A 1 121 ? -6.515 -4.773 -1.970 1.00 98.31 121 PHE A C 1
ATOM 958 O O . PHE A 1 121 ? -7.624 -4.599 -1.459 1.00 98.31 121 PHE A O 1
ATOM 965 N N . VAL A 1 122 ? -5.393 -4.677 -1.252 1.00 98.19 122 VAL A N 1
ATOM 966 C CA . VAL A 1 122 ? -5.395 -4.419 0.193 1.00 98.19 122 VAL A CA 1
ATOM 967 C C . VAL A 1 122 ? -5.989 -3.042 0.498 1.00 98.19 122 VAL A C 1
ATOM 969 O O . VAL A 1 122 ? -6.745 -2.922 1.461 1.00 98.19 122 VAL A O 1
ATOM 972 N N . SER A 1 123 ? -5.728 -2.022 -0.326 1.00 98.31 123 SER A N 1
ATOM 973 C CA . SER A 1 123 ? -6.302 -0.683 -0.141 1.00 98.31 123 SER A CA 1
ATOM 974 C C . SER A 1 123 ? -7.835 -0.711 -0.178 1.00 98.31 123 SER A C 1
ATOM 976 O O . SER A 1 123 ? -8.477 -0.174 0.725 1.00 98.31 123 SER A O 1
ATOM 978 N N . ILE A 1 124 ? -8.425 -1.444 -1.131 1.00 98.19 124 ILE A N 1
ATOM 979 C CA . ILE A 1 124 ? -9.878 -1.632 -1.251 1.00 98.19 124 ILE A CA 1
ATOM 980 C C . ILE A 1 124 ? -10.424 -2.374 -0.025 1.00 98.19 124 ILE A C 1
ATOM 982 O O . ILE A 1 124 ? -11.417 -1.951 0.572 1.00 98.19 124 ILE A O 1
ATOM 986 N N . VAL A 1 125 ? -9.758 -3.455 0.396 1.00 98.12 125 VAL A N 1
ATOM 987 C CA . VAL A 1 125 ? -10.164 -4.247 1.569 1.00 98.12 125 VAL A CA 1
ATOM 988 C C . VAL A 1 125 ? -10.142 -3.407 2.847 1.00 98.12 125 VAL A C 1
ATOM 990 O O . VAL A 1 125 ? -11.086 -3.470 3.641 1.00 98.12 125 VAL A O 1
ATOM 993 N N . VAL A 1 126 ? -9.082 -2.624 3.068 1.00 98.00 126 VAL A N 1
ATOM 994 C CA . VAL A 1 126 ? -8.966 -1.746 4.239 1.00 98.00 126 VAL A CA 1
ATOM 995 C C . VAL A 1 126 ? -10.033 -0.659 4.187 1.00 98.00 126 VAL A C 1
ATOM 997 O O . VAL A 1 126 ? -10.737 -0.478 5.180 1.00 98.00 126 VAL A O 1
ATOM 1000 N N . PHE A 1 127 ? -10.215 0.004 3.042 1.00 98.12 127 PHE A N 1
ATOM 1001 C CA . PHE A 1 127 ? -11.231 1.042 2.869 1.00 98.12 127 PHE A CA 1
ATOM 1002 C C . PHE A 1 127 ? -12.637 0.519 3.187 1.00 98.12 127 PHE A C 1
ATOM 1004 O O . PHE A 1 127 ? -13.336 1.071 4.039 1.00 98.12 127 PHE A O 1
ATOM 1011 N N . ALA A 1 128 ? -13.018 -0.615 2.590 1.00 97.88 128 ALA A N 1
ATOM 1012 C CA . ALA A 1 128 ? -14.314 -1.246 2.818 1.00 97.88 128 ALA A CA 1
ATOM 1013 C C . ALA A 1 128 ? -14.522 -1.622 4.294 1.00 97.88 128 ALA A C 1
ATOM 1015 O O . ALA A 1 128 ? -15.605 -1.417 4.845 1.00 97.88 128 ALA A O 1
ATOM 1016 N N . LYS A 1 129 ? -13.486 -2.142 4.968 1.00 96.81 129 LYS A N 1
ATOM 1017 C CA . LYS A 1 129 ? -13.557 -2.466 6.402 1.00 96.81 129 LYS A CA 1
ATOM 1018 C C . LYS A 1 129 ? -13.675 -1.219 7.276 1.00 96.81 129 LYS A C 1
ATOM 1020 O O . LYS A 1 129 ? -14.466 -1.245 8.217 1.00 96.81 129 LYS A O 1
ATOM 1025 N N . LEU A 1 130 ? -12.925 -0.155 6.986 1.00 96.56 130 LEU A N 1
ATOM 1026 C CA . LEU A 1 130 ? -13.011 1.105 7.730 1.00 96.56 130 LEU A CA 1
ATOM 1027 C C . LEU A 1 130 ? -14.430 1.680 7.643 1.00 96.56 130 LEU A C 1
ATOM 1029 O O . LEU A 1 130 ? -15.014 1.999 8.676 1.00 96.56 130 LEU A O 1
ATOM 1033 N N . LEU A 1 131 ? -15.028 1.707 6.448 1.00 96.38 131 LEU A N 1
ATOM 1034 C CA . LEU A 1 131 ? -16.402 2.181 6.263 1.00 96.38 131 LEU A CA 1
ATOM 1035 C C . LEU A 1 131 ? -17.434 1.278 6.950 1.00 96.38 131 LEU A C 1
ATOM 1037 O O . LEU A 1 131 ? -18.301 1.769 7.677 1.00 96.38 131 LEU A O 1
ATOM 1041 N N . LYS A 1 132 ? -17.324 -0.046 6.768 1.00 96.25 132 LYS A N 1
ATOM 1042 C CA . LYS A 1 132 ? -18.260 -1.025 7.344 1.00 96.25 132 LYS A CA 1
ATOM 1043 C C . LYS A 1 132 ? -18.260 -1.005 8.871 1.00 96.25 132 LYS A C 1
ATOM 1045 O O . LYS A 1 132 ? -19.314 -1.146 9.484 1.00 96.25 132 LYS A O 1
ATOM 1050 N N . TYR A 1 133 ? -17.090 -0.845 9.487 1.00 95.25 133 TYR A N 1
ATOM 1051 C CA . TYR A 1 133 ? -16.923 -0.918 10.938 1.00 95.25 133 TYR A CA 1
ATOM 1052 C C . TYR A 1 133 ? -16.678 0.447 11.587 1.00 95.25 133 TYR A C 1
ATOM 1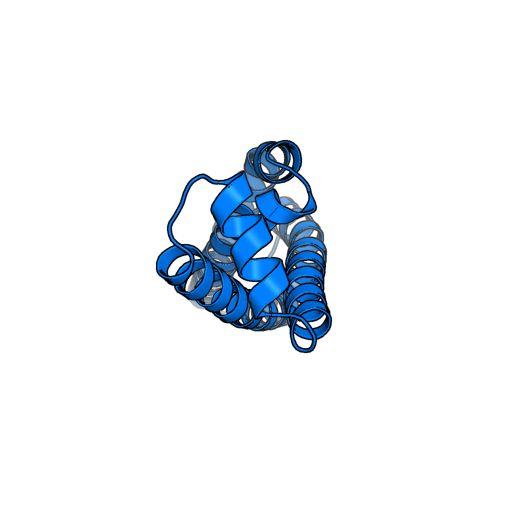054 O O . TYR A 1 133 ? -16.163 0.499 12.698 1.00 95.25 133 TYR A O 1
ATOM 1062 N N . LYS A 1 134 ? -17.084 1.555 10.950 1.00 93.69 134 LYS A N 1
ATOM 1063 C CA . LYS A 1 134 ? -16.869 2.920 11.469 1.00 93.69 134 LYS A CA 1
ATOM 1064 C C . LYS A 1 134 ? -17.328 3.124 12.922 1.00 93.69 134 LYS A C 1
ATOM 1066 O O . LYS A 1 134 ? -16.721 3.895 13.654 1.00 93.69 134 LYS A O 1
ATOM 1071 N N . SER A 1 135 ? -18.380 2.421 13.350 1.00 92.00 135 SER A N 1
ATOM 1072 C CA . SER A 1 135 ? -18.989 2.561 14.680 1.00 92.00 135 SER A CA 1
ATOM 1073 C C . SER A 1 135 ? -18.146 1.993 15.824 1.00 92.00 135 SER A C 1
ATOM 1075 O O . SER A 1 135 ? -18.416 2.305 16.983 1.00 92.00 135 SER A O 1
ATOM 1077 N N . ILE A 1 136 ? -17.129 1.171 15.532 1.00 93.25 136 ILE A N 1
ATOM 1078 C CA . ILE A 1 136 ? -16.261 0.613 16.578 1.00 93.25 136 ILE A CA 1
ATOM 1079 C C . ILE A 1 136 ? -15.238 1.634 17.084 1.00 93.25 136 ILE A C 1
ATOM 1081 O O . ILE A 1 136 ? -14.653 1.411 18.141 1.00 93.25 136 ILE A O 1
ATOM 1085 N N . PHE A 1 137 ? -14.999 2.715 16.332 1.00 93.88 137 PHE A N 1
ATOM 1086 C CA . PHE A 1 137 ? -14.018 3.744 16.664 1.00 93.88 137 PHE A CA 1
ATOM 1087 C C . PHE A 1 137 ? -14.676 4.852 17.495 1.00 93.88 137 PHE A C 1
ATOM 1089 O O . PHE A 1 137 ? -15.647 5.465 17.049 1.00 93.88 137 PHE A O 1
ATOM 1096 N N . ARG A 1 138 ? -14.151 5.093 18.700 1.00 87.00 138 ARG A N 1
ATOM 1097 C CA . ARG A 1 138 ? -14.655 6.065 19.680 1.00 87.00 138 ARG A CA 1
ATOM 1098 C C . ARG A 1 138 ? -13.575 7.069 20.074 1.00 87.00 138 ARG A C 1
ATOM 1100 O O . ARG A 1 138 ? -12.367 6.736 19.996 1.00 87.00 138 ARG A O 1
#

Organism: NCBI:txid1121338

Secondary structure (DSSP, 8-state):
--HHHHHHHHHHHHHHHHHHHHHHHHHSHHHHTTHHHHHHHHHHHHHHHHHHTT-HHHHHHHHHHHHHHHHHHHHHHHHHHHHGGGHHHHHHHHHHHHT--HHHHHHHHHHHHHHHHHHHHHHHHHHHHHHHTGGG--

Foldseek 3Di:
DDPVVLLVLLVVLLVLLVLLLVLCQVQVCVPPNNVVNVVCPVLSVLLSVQSNVLAPSSLVSSLVVLVVLLVSLVVLLVVVVVCPVVVQVVLVVVCVVVVHDSVVSVVVSVVNNVSSVVSNVSSVVSNVSSVVSVVSRD

Sequence (138 aa):
MSVKSEALIARKISFYFTILCALFLALSPQFLGFVLPLLFIIPIFMGLFGIKHRKKSGYLIALGIVPIAFAISTVWIKYFISIRGNFNTELTRISSHYSISVSTAQTLTLFFVALSFVMLFVSIVVFAKLLKYKSIFR

pLDDT: mean 93.77, std 4.43, range [67.5, 98.38]

Radius of gyration: 17.53 Å; chains: 1; bounding box: 46×22×49 Å